Protein AF-I3MQ34-F1 (afdb_monomer_lite)

Structure (mmCIF, N/CA/C/O backbone):
data_AF-I3MQ34-F1
#
_entry.id   AF-I3MQ34-F1
#
loop_
_atom_site.group_PDB
_atom_site.id
_atom_site.type_symbol
_atom_site.label_atom_id
_atom_site.label_alt_id
_atom_site.label_comp_id
_atom_site.label_asym_id
_atom_site.label_entity_id
_atom_site.label_seq_id
_atom_site.pdbx_PDB_ins_code
_atom_site.Cartn_x
_atom_site.Cartn_y
_atom_site.Cartn_z
_atom_site.occupancy
_atom_site.B_iso_or_equiv
_atom_site.auth_seq_id
_atom_site.auth_comp_id
_atom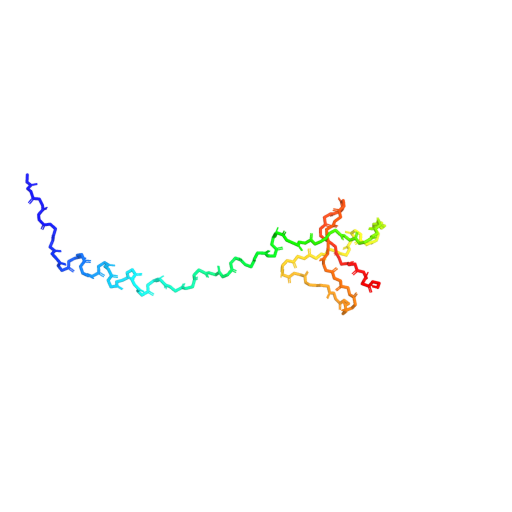_site.auth_asym_id
_atom_site.auth_atom_id
_atom_site.pdbx_PDB_model_num
ATOM 1 N N . MET A 1 1 ? -28.192 44.885 35.312 1.00 40.38 1 MET A N 1
ATOM 2 C CA . MET A 1 1 ? -28.752 43.674 35.956 1.00 40.38 1 MET A CA 1
ATOM 3 C C . MET A 1 1 ? -27.636 42.643 36.048 1.00 40.38 1 MET A C 1
ATOM 5 O O . MET A 1 1 ? -27.113 42.244 35.018 1.00 40.38 1 MET A O 1
ATOM 9 N N . LYS A 1 2 ? -27.168 42.305 37.257 1.00 54.22 2 LYS A N 1
ATOM 10 C CA . LYS A 1 2 ? -26.018 41.408 37.4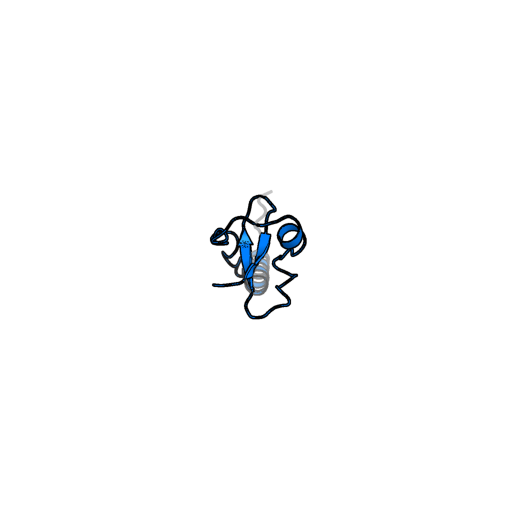60 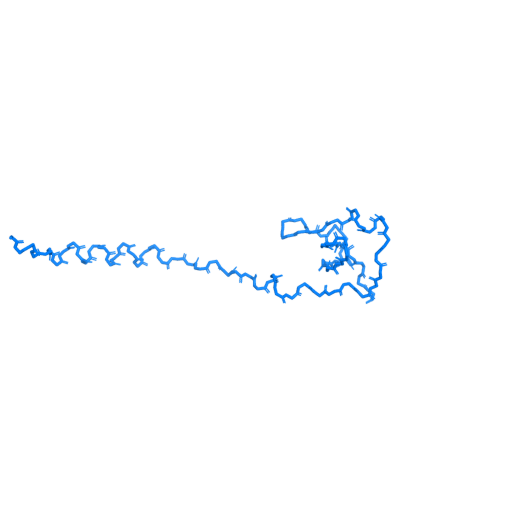1.00 54.22 2 LYS A CA 1
ATOM 11 C C . LYS A 1 2 ? -26.543 39.979 37.582 1.00 54.22 2 LYS A C 1
ATOM 13 O O . LYS A 1 2 ? -26.949 39.568 38.664 1.00 54.22 2 LYS A O 1
ATOM 18 N N . SER A 1 3 ? -26.614 39.282 36.448 1.00 51.22 3 SER A N 1
ATOM 19 C CA . SER A 1 3 ? -27.040 37.881 36.378 1.00 51.22 3 SER A CA 1
ATOM 20 C C . SER A 1 3 ? -26.074 37.031 37.205 1.00 51.22 3 SER A C 1
ATOM 22 O O . SER A 1 3 ? -24.920 36.840 36.823 1.00 51.22 3 SER A O 1
ATOM 24 N N . ARG A 1 4 ? -26.507 36.591 38.390 1.00 68.56 4 ARG A N 1
ATOM 25 C CA . ARG A 1 4 ? -25.786 35.585 39.171 1.00 68.56 4 ARG A CA 1
ATOM 26 C C . ARG A 1 4 ? -26.225 34.237 38.639 1.00 68.56 4 ARG A C 1
ATOM 28 O O . ARG A 1 4 ? -27.289 33.746 39.002 1.00 68.56 4 ARG A O 1
ATOM 35 N N . MET A 1 5 ? -25.432 33.700 37.720 1.00 61.25 5 MET A N 1
ATOM 36 C CA . MET A 1 5 ? -25.690 32.391 37.137 1.00 61.25 5 MET A CA 1
ATOM 37 C C . MET A 1 5 ? -25.774 31.365 38.282 1.00 61.25 5 MET A C 1
ATOM 39 O O . MET A 1 5 ? -24.843 31.296 39.090 1.00 61.25 5 MET A O 1
ATOM 43 N N . PRO A 1 6 ? -26.899 30.646 38.437 1.00 75.31 6 PRO A N 1
ATOM 44 C CA . PRO A 1 6 ? -27.107 29.783 39.589 1.00 75.31 6 PRO A CA 1
ATOM 45 C C . PRO A 1 6 ? -26.112 28.622 39.551 1.00 75.31 6 PRO A C 1
ATOM 47 O O . PRO A 1 6 ? -25.965 27.958 38.526 1.00 75.31 6 PRO A O 1
ATOM 50 N N . LEU A 1 7 ? -25.453 28.368 40.686 1.00 69.12 7 LEU A N 1
ATOM 51 C CA . LEU A 1 7 ? -24.443 27.315 40.864 1.00 69.12 7 LEU A CA 1
ATOM 52 C C . LEU A 1 7 ? -24.944 25.934 40.391 1.00 69.12 7 LEU A C 1
ATOM 54 O O . LEU A 1 7 ? -24.185 25.121 39.866 1.00 69.12 7 LEU A O 1
ATOM 58 N N . SER A 1 8 ? -26.250 25.697 40.512 1.00 68.31 8 SER A N 1
ATOM 59 C CA . SER A 1 8 ? -26.921 24.480 40.054 1.00 68.31 8 SER A CA 1
ATOM 60 C C . SER A 1 8 ? -26.862 24.293 38.535 1.00 68.31 8 SER A C 1
ATOM 62 O O . SER A 1 8 ? -26.704 23.169 38.069 1.00 68.31 8 SER A O 1
ATOM 64 N N . LEU A 1 9 ? -26.935 25.379 37.755 1.00 74.88 9 LEU A N 1
ATOM 65 C CA . LEU A 1 9 ? -26.834 25.325 36.294 1.00 74.88 9 LEU A CA 1
ATOM 66 C C . LEU A 1 9 ? 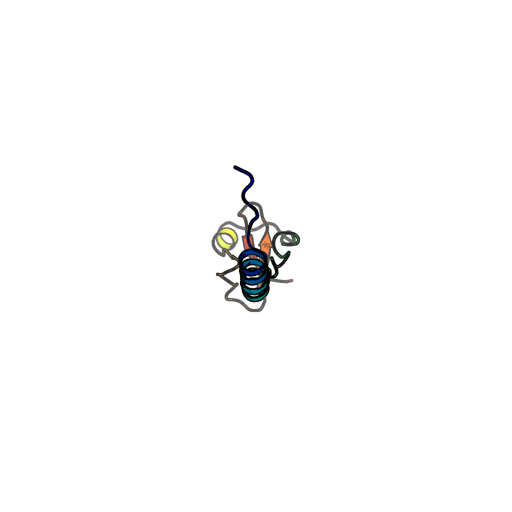-25.407 24.982 35.863 1.00 74.88 9 LEU A C 1
ATOM 68 O O . LEU A 1 9 ? -25.209 24.167 34.970 1.00 74.88 9 LEU A O 1
ATOM 72 N N . THR A 1 10 ? -24.406 25.551 36.541 1.00 71.75 10 THR A N 1
ATOM 73 C CA . THR A 1 10 ? -23.001 25.222 36.273 1.00 71.75 10 THR A CA 1
ATOM 74 C C . THR A 1 10 ? -22.679 23.772 36.624 1.00 71.75 10 THR A C 1
ATOM 76 O O . THR A 1 10 ? -21.987 23.109 35.857 1.00 71.75 10 THR A O 1
ATOM 79 N N . LEU A 1 11 ? -23.225 23.253 37.730 1.00 74.94 11 LEU A N 1
ATOM 80 C CA . LEU A 1 11 ? -23.010 21.866 38.145 1.00 74.94 11 LEU A CA 1
ATOM 81 C C . LEU A 1 11 ? -23.623 20.881 37.139 1.00 74.94 11 LEU A C 1
ATOM 83 O O . LEU A 1 11 ? -22.979 19.907 36.759 1.00 74.94 11 LEU A O 1
ATOM 87 N N . LEU A 1 12 ? -24.834 21.177 36.657 1.00 74.25 12 LEU A N 1
ATOM 88 C CA . LEU A 1 12 ? -25.517 20.367 35.651 1.00 74.25 12 LEU A CA 1
ATOM 89 C C . LEU A 1 12 ? -24.730 20.315 34.332 1.00 74.25 12 LEU A C 1
ATOM 91 O O . LEU A 1 12 ? -24.554 19.239 33.767 1.00 74.25 12 LEU A O 1
ATOM 95 N N . CYS A 1 13 ? -24.206 21.454 33.870 1.00 70.19 13 CYS A N 1
ATOM 96 C CA . CYS A 1 13 ? -23.392 21.513 32.656 1.00 70.19 13 CYS A CA 1
ATOM 97 C C . CYS A 1 13 ? -22.101 20.695 32.778 1.00 70.19 13 CYS A C 1
ATOM 99 O O . CYS A 1 13 ? -21.748 19.984 31.843 1.00 70.19 13 CYS A O 1
ATOM 101 N N . VAL A 1 14 ? -21.408 20.771 33.919 1.00 71.94 14 VAL A N 1
ATOM 102 C CA . VAL A 1 14 ? -20.171 20.006 34.143 1.00 71.94 14 VAL A CA 1
ATOM 103 C C . VAL A 1 14 ? -20.458 18.505 34.149 1.00 71.94 14 VAL A C 1
ATOM 105 O O . VAL A 1 14 ? -19.764 17.763 33.465 1.00 71.94 14 VAL A O 1
ATOM 108 N N . VAL A 1 15 ? -21.517 18.059 34.836 1.00 73.56 15 VAL A N 1
ATOM 109 C CA . VAL A 1 15 ? -21.910 16.639 34.850 1.00 73.56 15 VAL A CA 1
ATOM 110 C C . VAL A 1 15 ? -22.264 16.151 33.443 1.00 73.56 15 VAL A C 1
ATOM 112 O O . VAL A 1 15 ? -21.776 15.105 33.029 1.00 73.56 15 VAL A O 1
ATOM 115 N N . LEU A 1 16 ? -23.046 16.919 32.678 1.00 65.38 16 LEU A N 1
ATOM 116 C CA . LEU A 1 16 ? -23.391 16.569 31.295 1.00 65.38 16 LEU A CA 1
ATOM 117 C C . LEU A 1 16 ? -22.148 16.481 30.393 1.00 65.38 16 LEU A C 1
ATOM 119 O O . LEU A 1 16 ? -22.019 15.531 29.624 1.00 65.38 16 LEU A O 1
ATOM 123 N N . LEU A 1 17 ? -21.212 17.427 30.513 1.00 64.44 17 LEU A N 1
ATOM 124 C CA . LEU A 1 17 ? -19.962 17.424 29.744 1.00 64.44 17 LEU A CA 1
ATOM 125 C C . LEU A 1 17 ? -19.040 16.256 30.123 1.00 64.44 17 LEU A C 1
ATOM 127 O O . LEU A 1 17 ? -18.375 15.709 29.248 1.00 64.44 17 LEU A O 1
ATOM 131 N N . CYS A 1 18 ? -19.017 15.841 31.393 1.00 62.28 18 CYS A N 1
ATOM 132 C CA . CYS A 1 18 ? -18.243 14.681 31.839 1.00 62.28 18 CYS A CA 1
ATOM 133 C C . CYS A 1 18 ? -18.766 13.357 31.260 1.00 62.28 18 CYS A C 1
ATOM 135 O O . CYS A 1 18 ? -17.961 12.475 30.984 1.00 62.28 18 CYS A O 1
ATOM 137 N N . VAL A 1 19 ? -20.082 13.218 31.048 1.00 63.72 19 VAL A N 1
ATOM 138 C CA . VAL A 1 19 ? -20.688 12.004 30.456 1.00 63.72 19 VAL A CA 1
ATOM 139 C C . VAL A 1 19 ? -20.543 11.981 28.927 1.00 63.72 19 VAL A C 1
ATOM 141 O O . VAL A 1 19 ? -20.457 10.916 28.331 1.00 63.72 19 VAL A O 1
ATOM 144 N N . LEU A 1 20 ? -20.465 13.148 28.281 1.00 59.59 20 LEU A N 1
ATOM 145 C CA . LEU A 1 20 ? -20.214 13.275 26.836 1.00 59.59 20 LEU A CA 1
ATOM 146 C C . LEU A 1 20 ? -18.729 13.147 26.450 1.00 59.59 20 LEU A C 1
ATOM 148 O O . LEU A 1 20 ? -18.399 13.126 25.266 1.00 59.59 20 LEU A O 1
ATOM 152 N N . GLY A 1 21 ? -17.830 13.064 27.430 1.00 59.59 21 GLY A N 1
ATOM 153 C CA . GLY A 1 21 ? -16.399 12.878 27.226 1.00 59.59 21 GLY A CA 1
ATOM 154 C C . GLY A 1 21 ? -16.011 11.414 27.046 1.00 59.59 21 GLY A C 1
ATOM 155 O O . GLY A 1 21 ? -15.163 10.933 27.792 1.00 59.59 21 GLY A O 1
ATOM 156 N N . GLU A 1 22 ? -16.596 10.705 26.078 1.00 54.03 22 GLU A N 1
ATOM 157 C CA . GLU A 1 22 ? -16.158 9.350 25.736 1.00 54.03 22 GLU A CA 1
ATOM 158 C C . GLU A 1 22 ? -15.482 9.289 24.363 1.00 54.03 22 GLU A C 1
ATOM 160 O O . GLU A 1 22 ? -16.019 9.703 23.339 1.00 54.03 22 GLU A O 1
ATOM 165 N N . MET A 1 23 ? -14.248 8.781 24.423 1.00 50.88 23 MET A N 1
ATOM 166 C CA . MET A 1 23 ? -13.335 8.395 23.357 1.00 50.88 23 MET A CA 1
ATOM 167 C C . MET A 1 23 ? -13.181 9.418 22.225 1.00 50.88 23 MET A C 1
ATOM 169 O O . MET A 1 23 ? -13.820 9.354 21.175 1.00 50.88 23 MET A O 1
ATOM 173 N N . LYS A 1 24 ? -12.164 10.279 22.375 1.00 48.62 24 LYS A N 1
ATOM 174 C CA . LYS A 1 24 ? -11.335 10.688 21.238 1.00 48.62 24 LYS A CA 1
ATOM 175 C C . LYS A 1 24 ? -11.021 9.398 20.486 1.00 48.62 24 LYS A C 1
ATOM 177 O O . LYS A 1 24 ? -10.190 8.615 20.949 1.00 48.62 24 LYS A O 1
ATOM 182 N N . SER A 1 25 ? -11.758 9.139 19.399 1.00 49.03 25 SER A N 1
ATOM 183 C CA . SER A 1 25 ? -11.427 8.081 18.457 1.00 49.03 25 SER A CA 1
ATOM 184 C C . SER A 1 25 ? -9.934 8.213 18.263 1.00 49.03 25 SER A C 1
ATOM 186 O O . SER A 1 25 ? -9.458 9.334 18.014 1.00 49.03 25 SER A O 1
ATOM 188 N N . LYS A 1 26 ? -9.204 7.120 18.508 1.00 45.09 26 LYS A N 1
ATOM 189 C CA . LYS A 1 26 ? -7.828 7.021 18.064 1.00 45.09 26 LYS A CA 1
ATOM 190 C C . LYS A 1 26 ? -7.912 7.420 16.601 1.00 45.09 26 LYS A C 1
ATOM 192 O O . LYS A 1 26 ? -8.422 6.674 15.774 1.00 45.09 26 LYS A O 1
ATOM 197 N N . HIS A 1 27 ? -7.536 8.666 16.324 1.00 44.41 27 HIS A N 1
ATOM 198 C CA . HIS A 1 27 ? -7.111 9.066 15.010 1.00 44.41 27 HIS A CA 1
ATOM 199 C C . HIS A 1 27 ? -5.865 8.226 14.882 1.00 44.41 27 HIS A C 1
ATOM 201 O O . HIS A 1 27 ? -4.808 8.590 15.398 1.00 44.41 27 HIS A O 1
ATOM 207 N N . ASP A 1 28 ? -6.093 6.996 14.425 1.00 45.69 28 ASP A N 1
ATOM 208 C CA . ASP A 1 28 ? -5.073 6.045 14.096 1.00 45.69 28 ASP A CA 1
ATOM 209 C C . ASP A 1 28 ? -4.165 6.863 13.203 1.00 45.69 28 ASP A C 1
ATOM 211 O O . ASP A 1 28 ? -4.576 7.337 12.137 1.00 45.69 28 ASP A O 1
ATOM 215 N N . GLY A 1 29 ? -2.971 7.143 13.715 1.00 43.53 29 GLY A N 1
ATOM 216 C CA . GLY A 1 29 ? -1.914 7.856 13.017 1.00 43.53 29 GLY A CA 1
ATOM 217 C C . GLY A 1 29 ? -1.393 7.047 11.833 1.00 43.53 29 GLY A C 1
ATOM 218 O O . GLY A 1 29 ? -0.217 7.117 11.522 1.00 43.53 29 GLY A O 1
ATOM 219 N N . ASP A 1 30 ? -2.265 6.291 11.177 1.00 48.53 30 ASP A N 1
ATOM 220 C CA . ASP A 1 30 ? -2.055 5.552 9.947 1.00 48.53 30 ASP A CA 1
ATOM 221 C C . ASP A 1 30 ? -2.133 6.482 8.724 1.00 48.53 30 ASP A C 1
ATOM 223 O O . ASP A 1 30 ? -1.860 6.085 7.603 1.00 48.53 30 ASP A O 1
ATOM 227 N N . GLU A 1 31 ? -2.491 7.758 8.923 1.00 47.75 31 GLU A N 1
ATOM 228 C CA . GLU A 1 31 ? -2.286 8.802 7.907 1.00 47.75 31 GLU A CA 1
ATOM 229 C C . GLU A 1 31 ? -0.834 9.305 7.854 1.00 47.75 31 GLU A C 1
ATOM 231 O O . GLU A 1 31 ? -0.493 10.043 6.936 1.00 47.75 31 GLU A O 1
ATOM 236 N N . LEU A 1 32 ? 0.028 8.927 8.808 1.00 47.59 32 LEU A N 1
ATOM 237 C CA . LEU A 1 32 ? 1.396 9.453 8.899 1.00 47.59 32 LEU A CA 1
ATOM 238 C C . LEU A 1 32 ? 2.498 8.449 8.532 1.00 47.59 32 LEU A C 1
ATOM 240 O O . LEU A 1 32 ? 3.655 8.855 8.506 1.00 47.59 32 LEU A O 1
ATOM 244 N N . LEU A 1 33 ? 2.180 7.181 8.236 1.00 56.22 33 LEU A N 1
ATOM 245 C CA . LEU A 1 33 ? 3.185 6.145 7.940 1.00 56.22 33 LEU A CA 1
ATOM 246 C C . LEU A 1 33 ? 2.733 5.141 6.864 1.00 56.22 33 LEU A C 1
ATOM 248 O O . LEU A 1 33 ? 3.083 3.964 6.937 1.00 56.22 33 LEU A O 1
ATOM 252 N N . VAL A 1 34 ? 1.955 5.563 5.860 1.00 61.97 34 VAL A N 1
ATOM 253 C CA . VAL A 1 34 ? 1.833 4.723 4.657 1.00 61.97 34 VAL A CA 1
ATOM 254 C C . VAL A 1 34 ? 3.198 4.752 3.975 1.00 61.97 34 VAL A C 1
ATOM 256 O O . VAL A 1 34 ? 3.566 5.758 3.372 1.00 61.97 34 VAL A O 1
ATOM 259 N N . GLU A 1 35 ? 3.974 3.683 4.144 1.00 79.88 35 GLU A N 1
ATOM 260 C CA . GLU A 1 35 ? 5.285 3.576 3.511 1.00 79.88 35 GLU A CA 1
ATOM 261 C C . GLU A 1 35 ? 5.141 3.576 1.986 1.00 79.88 35 GLU A C 1
ATOM 263 O O . GLU A 1 35 ? 4.116 3.166 1.425 1.00 79.88 35 GLU A O 1
ATOM 268 N N . GLU A 1 36 ? 6.170 4.077 1.310 1.00 88.25 36 GLU A N 1
ATOM 269 C CA . GLU A 1 36 ? 6.247 4.002 -0.142 1.00 88.25 36 GLU A CA 1
ATOM 270 C C . GLU A 1 36 ? 6.415 2.539 -0.559 1.00 88.25 36 GLU A C 1
ATOM 272 O O . GLU A 1 36 ? 7.158 1.777 0.069 1.00 88.25 36 GLU A O 1
ATOM 277 N N . CYS A 1 37 ? 5.694 2.119 -1.600 1.00 90.69 37 CYS A N 1
ATOM 278 C CA . CYS A 1 37 ? 5.864 0.769 -2.121 1.00 90.69 37 CYS A CA 1
ATOM 279 C C . CYS A 1 37 ? 7.314 0.568 -2.592 1.00 90.69 37 CYS A C 1
ATOM 281 O O . CYS A 1 37 ? 7.910 1.455 -3.196 1.00 90.69 37 CYS A O 1
ATOM 283 N N . SER A 1 38 ? 7.887 -0.616 -2.363 1.00 87.62 38 SER A N 1
ATOM 284 C CA . SER A 1 38 ? 9.310 -0.883 -2.646 1.00 87.62 38 SER A CA 1
ATOM 285 C C . SER A 1 38 ? 9.682 -0.924 -4.138 1.00 87.62 38 SER A C 1
ATOM 287 O O . SER A 1 38 ? 10.846 -1.143 -4.465 1.00 87.62 38 SER A O 1
ATOM 289 N N . GLY A 1 39 ? 8.719 -0.756 -5.047 1.00 87.75 39 GLY A N 1
ATOM 290 C CA . GLY A 1 39 ? 8.918 -0.810 -6.492 1.00 87.75 39 GLY A CA 1
ATOM 291 C C . GLY A 1 39 ? 7.953 0.101 -7.248 1.00 87.75 39 GLY A C 1
ATOM 292 O O . GLY A 1 39 ? 7.042 0.688 -6.665 1.00 87.75 39 GLY A O 1
ATOM 293 N N . GLU A 1 40 ? 8.162 0.215 -8.560 1.00 89.06 40 GLU A N 1
ATOM 294 C CA . GLU A 1 40 ? 7.343 1.069 -9.422 1.00 89.06 40 GLU A CA 1
ATOM 295 C C . GLU A 1 40 ? 6.111 0.307 -9.940 1.00 89.06 40 GLU A C 1
ATOM 297 O O . GLU A 1 40 ? 6.268 -0.728 -10.597 1.00 89.06 40 GLU A O 1
ATOM 302 N N . PRO A 1 41 ? 4.884 0.785 -9.662 1.00 91.00 41 PRO A N 1
ATOM 303 C CA . PRO A 1 41 ? 3.675 0.094 -10.078 1.00 91.00 41 PRO A CA 1
ATOM 304 C C . PRO A 1 41 ? 3.425 0.212 -11.576 1.00 91.00 41 PRO A C 1
ATOM 306 O O . PRO A 1 41 ? 3.575 1.277 -12.187 1.00 91.00 41 PRO A O 1
ATOM 309 N N . ASN A 1 42 ? 2.946 -0.885 -12.157 1.00 91.88 42 ASN A N 1
ATOM 310 C CA . ASN A 1 42 ? 2.389 -0.882 -13.498 1.00 91.88 42 ASN A CA 1
ATOM 311 C C . ASN A 1 42 ? 0.918 -0.416 -13.477 1.00 91.88 42 ASN A C 1
ATOM 313 O O . ASN A 1 42 ? 0.297 -0.204 -12.432 1.00 91.88 42 ASN A O 1
ATOM 317 N N . ILE A 1 43 ? 0.325 -0.272 -14.663 1.00 91.56 43 ILE A N 1
ATOM 318 C CA . ILE A 1 43 ? -1.036 0.265 -14.798 1.00 91.56 43 ILE A CA 1
ATOM 319 C C . ILE A 1 43 ? -2.121 -0.649 -14.194 1.00 91.56 43 ILE A C 1
ATOM 321 O O . ILE A 1 43 ? -3.182 -0.165 -13.802 1.00 91.56 43 ILE A O 1
ATOM 325 N N . VAL A 1 44 ? -1.863 -1.958 -14.108 1.00 91.44 44 VAL A N 1
ATOM 326 C CA . VAL A 1 44 ? -2.759 -2.950 -13.497 1.00 91.44 44 VAL A CA 1
ATOM 327 C C . VAL A 1 44 ? -2.707 -2.837 -11.976 1.00 91.44 44 VAL A C 1
ATOM 329 O O . VAL A 1 44 ? -3.755 -2.846 -11.330 1.00 91.44 44 VAL A O 1
ATOM 332 N N . ASP A 1 45 ? -1.518 -2.634 -11.410 1.00 91.94 45 ASP A N 1
ATOM 333 C CA . ASP A 1 45 ? -1.336 -2.420 -9.970 1.00 91.94 45 ASP A CA 1
ATOM 334 C C . ASP A 1 45 ? -2.048 -1.138 -9.521 1.00 91.94 45 ASP A C 1
ATOM 336 O O . ASP A 1 45 ? -2.711 -1.099 -8.485 1.00 91.94 45 ASP A O 1
ATOM 340 N N . CYS A 1 46 ? -2.028 -0.099 -10.361 1.00 92.25 46 CYS 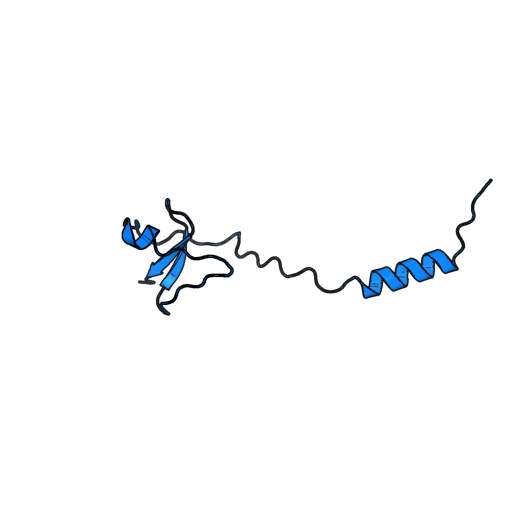A N 1
ATOM 341 C CA . CYS A 1 46 ? -2.753 1.145 -10.114 1.00 92.25 46 CYS A CA 1
ATOM 342 C C . CYS A 1 46 ? -4.274 0.971 -9.985 1.00 92.25 46 CYS A C 1
ATOM 344 O O . CYS A 1 46 ? -4.916 1.809 -9.339 1.00 92.25 46 CYS A O 1
ATOM 346 N N . ALA A 1 47 ? -4.849 -0.090 -10.563 1.00 93.50 47 ALA A N 1
ATOM 347 C CA . ALA A 1 47 ? -6.262 -0.432 -10.413 1.00 93.50 47 ALA A CA 1
ATOM 348 C C . ALA A 1 47 ? -6.567 -1.132 -9.075 1.00 93.50 47 ALA A C 1
ATOM 350 O O . ALA A 1 47 ? -7.708 -1.098 -8.613 1.00 93.50 47 ALA A O 1
ATOM 351 N N . GLN A 1 48 ? -5.562 -1.722 -8.420 1.00 93.50 48 GLN A N 1
ATOM 352 C CA . GLN A 1 48 ? -5.691 -2.397 -7.127 1.00 93.50 48 GLN A CA 1
ATOM 353 C C . GLN A 1 48 ? -5.632 -1.388 -5.976 1.00 93.50 48 GLN A C 1
ATOM 355 O O . GLN A 1 48 ? -4.694 -1.372 -5.188 1.00 93.50 48 GLN A O 1
ATOM 360 N N . LYS A 1 49 ? -6.625 -0.503 -5.877 1.00 93.00 49 LYS A N 1
ATOM 361 C CA . LYS A 1 49 ? -6.672 0.519 -4.819 1.00 93.00 49 LYS A CA 1
ATOM 362 C C . LYS A 1 49 ? -6.912 -0.087 -3.441 1.00 93.00 49 LYS A C 1
ATOM 364 O O . LYS A 1 49 ? -7.680 -1.035 -3.298 1.00 93.00 49 LYS A O 1
ATOM 369 N N . CYS A 1 50 ? -6.346 0.550 -2.423 1.00 93.12 50 CYS A N 1
ATOM 370 C CA . CYS A 1 50 ? -6.705 0.321 -1.028 1.00 93.12 50 CYS A CA 1
ATOM 371 C C . CYS A 1 50 ? -7.090 1.628 -0.336 1.00 93.12 50 CYS A C 1
ATOM 373 O O . CYS A 1 50 ? -6.706 2.728 -0.737 1.00 93.12 50 CYS A O 1
ATOM 375 N N . SER A 1 51 ? -7.879 1.505 0.722 1.00 90.12 51 SER A N 1
ATOM 376 C CA . SER A 1 51 ? -8.246 2.606 1.603 1.00 90.12 51 SER A CA 1
ATOM 377 C C . SER A 1 51 ? -8.451 2.084 3.023 1.00 90.12 51 SER A C 1
ATOM 379 O O . SER A 1 51 ? -8.408 0.881 3.277 1.00 90.12 51 SER A O 1
ATOM 381 N N . ARG A 1 52 ? -8.746 2.988 3.959 1.00 82.69 52 ARG A N 1
ATOM 382 C CA . ARG A 1 52 ? -9.073 2.623 5.347 1.00 82.69 52 ARG A CA 1
ATOM 383 C C . ARG A 1 52 ? -10.227 1.619 5.446 1.00 82.69 52 ARG A C 1
ATOM 385 O O . ARG A 1 52 ? -10.220 0.755 6.319 1.00 82.69 52 ARG A O 1
ATOM 392 N N . THR A 1 53 ? -11.216 1.728 4.559 1.00 87.50 53 THR A N 1
ATOM 393 C CA . THR A 1 53 ? -12.378 0.827 4.512 1.00 87.50 53 THR A CA 1
ATOM 394 C C . THR A 1 53 ? -12.185 -0.337 3.546 1.00 87.50 53 THR A C 1
ATOM 396 O O . THR A 1 53 ? -12.754 -1.403 3.771 1.00 87.50 53 THR A O 1
ATOM 399 N N . PHE A 1 54 ? -11.382 -0.161 2.495 1.00 89.06 54 PHE A N 1
ATOM 400 C CA . PHE A 1 54 ? -11.155 -1.171 1.467 1.00 89.06 54 PHE A CA 1
ATOM 401 C C . PHE A 1 54 ? -9.752 -1.771 1.589 1.00 89.06 54 PHE A C 1
ATOM 403 O O . PHE A 1 54 ? -8.767 -1.219 1.098 1.00 89.06 54 PHE A O 1
ATOM 410 N N . LYS A 1 55 ? -9.675 -2.914 2.276 1.00 90.12 55 LYS A N 1
ATOM 411 C CA . LYS A 1 55 ? -8.427 -3.656 2.491 1.00 90.12 55 LYS A CA 1
ATOM 412 C C . LYS A 1 55 ? -8.084 -4.535 1.288 1.00 90.12 55 LYS A C 1
ATOM 414 O O . LYS A 1 55 ? -8.965 -4.953 0.541 1.00 90.12 55 LYS A O 1
ATOM 419 N N . CYS A 1 56 ? -6.803 -4.866 1.152 1.00 92.06 56 CYS A N 1
ATOM 420 C CA . CYS A 1 56 ? -6.315 -5.754 0.104 1.00 92.06 56 CYS A CA 1
ATOM 421 C C . CYS A 1 56 ? -6.915 -7.157 0.220 1.00 92.06 56 CYS A C 1
ATOM 423 O O . CYS A 1 56 ? -6.937 -7.750 1.298 1.00 92.06 56 CYS A O 1
ATOM 425 N N . ALA A 1 57 ? -7.394 -7.692 -0.906 1.00 90.44 57 ALA A N 1
ATOM 426 C CA . ALA A 1 57 ? -8.000 -9.022 -0.957 1.00 90.44 57 ALA A CA 1
ATOM 427 C C . ALA A 1 57 ? -6.970 -10.139 -0.718 1.00 90.44 57 ALA A C 1
ATOM 429 O O . ALA A 1 57 ? -7.288 -11.183 -0.147 1.00 90.44 57 ALA A O 1
ATOM 430 N N . GLN A 1 58 ? -5.727 -9.917 -1.147 1.00 88.62 58 GLN A N 1
ATOM 431 C CA . GLN A 1 58 ? -4.640 -10.873 -0.996 1.00 88.62 58 GLN A CA 1
ATOM 432 C C . GLN A 1 58 ? -3.913 -10.677 0.337 1.00 88.62 58 GLN A C 1
ATOM 434 O O . GLN A 1 58 ? -3.511 -9.568 0.677 1.00 88.62 58 GLN A O 1
ATOM 439 N N . LYS A 1 59 ? -3.684 -11.772 1.072 1.00 85.44 59 LYS A N 1
ATOM 440 C CA . LYS A 1 59 ? -3.011 -11.739 2.385 1.00 85.44 59 LYS A CA 1
ATOM 441 C C . LYS A 1 59 ? -1.544 -11.308 2.319 1.00 85.44 59 LYS A C 1
ATOM 443 O O . LYS A 1 59 ? -1.036 -10.779 3.299 1.00 85.44 59 LYS A O 1
ATOM 448 N N . ASN A 1 60 ? -0.887 -11.532 1.183 1.00 90.06 60 ASN A N 1
ATOM 449 C CA . ASN A 1 60 ? 0.513 -11.156 0.975 1.00 90.06 60 ASN A CA 1
ATOM 450 C C . ASN A 1 60 ? 0.660 -9.715 0.482 1.00 90.06 60 ASN A C 1
ATOM 452 O O . ASN A 1 60 ? 1.771 -9.290 0.195 1.00 90.06 60 ASN A O 1
ATOM 456 N N . HIS A 1 61 ? -0.445 -8.981 0.333 1.00 91.38 61 HIS A N 1
ATOM 457 C CA . HIS A 1 61 ? -0.405 -7.605 -0.130 1.00 91.38 61 HIS A CA 1
ATOM 458 C C . HIS A 1 61 ? -0.559 -6.633 1.033 1.00 91.38 61 HIS A C 1
ATOM 460 O O . HIS A 1 61 ? -1.371 -6.833 1.939 1.00 91.38 61 HIS A O 1
ATOM 466 N N . VAL A 1 62 ? 0.213 -5.557 0.977 1.00 91.00 62 VAL A N 1
ATOM 467 C CA . VAL A 1 62 ? 0.153 -4.430 1.902 1.00 91.00 62 VAL A CA 1
ATOM 468 C C . VAL A 1 62 ? -0.406 -3.211 1.182 1.00 91.00 62 VAL A C 1
ATOM 470 O O . VAL A 1 62 ? -0.276 -3.084 -0.032 1.00 91.00 62 VAL A O 1
ATOM 473 N N . CYS A 1 63 ? -1.058 -2.324 1.927 1.00 92.56 63 CYS A N 1
ATOM 474 C CA . CYS A 1 63 ? -1.469 -1.030 1.401 1.00 92.56 63 CYS A CA 1
ATOM 475 C C . CYS A 1 63 ? -0.285 -0.066 1.534 1.00 92.56 63 CYS A C 1
ATOM 477 O O . CYS A 1 63 ? 0.146 0.198 2.655 1.00 92.56 63 CYS A O 1
ATOM 479 N N . CYS A 1 64 ? 0.245 0.418 0.415 1.00 92.31 64 CYS A N 1
ATOM 480 C CA . CYS A 1 64 ? 1.350 1.379 0.369 1.00 92.31 64 CYS A CA 1
ATOM 481 C C . CYS A 1 64 ? 1.064 2.480 -0.664 1.00 92.31 64 CYS A C 1
ATOM 483 O O . CYS A 1 64 ? 0.150 2.360 -1.489 1.00 92.31 64 CYS A O 1
ATOM 485 N N . TRP A 1 65 ? 1.801 3.588 -0.582 1.00 91.88 65 TRP A N 1
ATOM 486 C CA . TRP A 1 65 ? 1.597 4.766 -1.428 1.00 91.88 65 TRP A CA 1
ATOM 487 C C . TRP A 1 65 ? 2.518 4.745 -2.658 1.00 91.88 65 TRP A C 1
ATOM 489 O O . TRP A 1 65 ? 3.654 4.279 -2.586 1.00 91.88 65 TRP A O 1
ATOM 499 N N . THR A 1 66 ? 2.022 5.270 -3.786 1.00 92.31 66 THR A N 1
ATOM 500 C CA . THR A 1 66 ? 2.742 5.419 -5.069 1.00 92.31 66 THR A CA 1
ATOM 501 C C . THR A 1 66 ? 2.271 6.665 -5.836 1.00 92.31 66 THR A C 1
ATOM 503 O O . THR A 1 66 ? 1.361 7.363 -5.388 1.00 92.31 66 THR A O 1
ATOM 506 N N . TYR A 1 67 ? 2.781 6.903 -7.058 1.00 91.88 67 TYR A N 1
ATOM 507 C CA . TYR A 1 67 ? 2.257 7.943 -7.968 1.00 91.88 67 TYR A CA 1
ATOM 508 C C . TYR A 1 67 ? 0.776 7.747 -8.342 1.00 91.88 67 TYR A C 1
ATOM 510 O O . TYR A 1 67 ? 0.084 8.700 -8.697 1.00 91.88 67 TYR A O 1
ATOM 518 N N . CYS A 1 68 ? 0.268 6.518 -8.240 1.00 91.31 68 CYS A N 1
ATOM 519 C CA . CYS A 1 68 ? -1.142 6.201 -8.424 1.00 91.31 68 CYS A CA 1
ATOM 520 C C . CYS A 1 68 ? -1.974 6.437 -7.153 1.00 91.31 68 CYS A C 1
ATOM 522 O O . CYS A 1 68 ? -3.193 6.263 -7.178 1.00 91.31 68 CYS A O 1
ATOM 524 N N . GLY A 1 69 ? -1.354 6.811 -6.040 1.00 92.12 69 GLY A N 1
ATOM 525 C CA . GLY A 1 69 ? -1.953 6.839 -4.714 1.00 92.12 69 GLY A CA 1
ATOM 526 C C . GLY A 1 69 ? -1.840 5.498 -3.987 1.00 92.12 69 GLY A C 1
ATOM 527 O O . GLY A 1 69 ? -0.963 4.691 -4.298 1.00 92.12 69 GLY A O 1
ATOM 528 N N . ASN A 1 70 ? -2.740 5.258 -3.029 1.00 94.00 70 ASN A N 1
ATOM 529 C CA . ASN A 1 70 ? -2.739 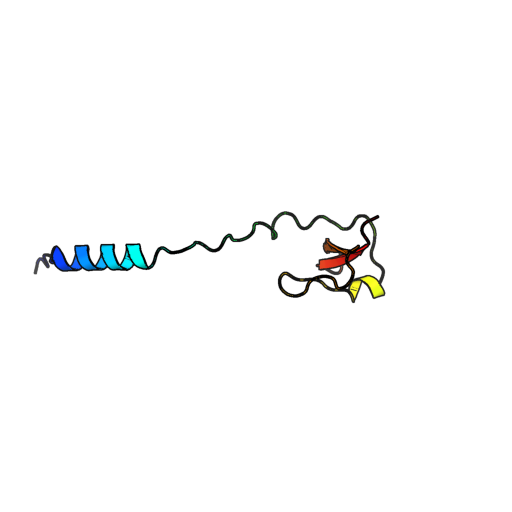4.040 -2.212 1.00 94.00 70 ASN A CA 1
ATOM 530 C C . ASN A 1 70 ? -3.176 2.815 -3.023 1.00 94.00 70 ASN A C 1
ATOM 532 O O . ASN A 1 70 ? -4.307 2.759 -3.525 1.00 94.00 70 ASN A O 1
ATOM 536 N N . ILE A 1 71 ? -2.290 1.827 -3.119 1.00 94.31 71 ILE A N 1
ATOM 537 C CA . ILE A 1 71 ? -2.525 0.568 -3.829 1.00 94.31 71 ILE A CA 1
ATOM 538 C C . ILE A 1 71 ? -2.141 -0.638 -2.971 1.00 94.31 71 ILE A C 1
ATOM 540 O O . ILE A 1 71 ? -1.364 -0.537 -2.023 1.00 94.31 71 ILE A O 1
ATOM 544 N N . CYS A 1 72 ? -2.696 -1.791 -3.322 1.00 93.44 72 CYS A N 1
ATOM 545 C CA . CYS A 1 72 ? -2.302 -3.084 -2.795 1.00 93.44 72 CYS A CA 1
ATOM 546 C C . CYS A 1 72 ? -1.065 -3.585 -3.525 1.00 93.44 72 CYS A C 1
ATOM 548 O O . CYS A 1 72 ? -1.123 -3.838 -4.726 1.00 93.44 72 CYS A O 1
ATOM 550 N N . TRP A 1 73 ? 0.018 -3.782 -2.786 1.00 92.94 73 TRP A N 1
ATOM 551 C CA . TRP A 1 73 ? 1.303 -4.207 -3.322 1.00 92.94 73 TRP A CA 1
ATOM 552 C C . TRP A 1 73 ? 1.771 -5.497 -2.673 1.00 92.94 73 TRP A C 1
ATOM 554 O O . TRP A 1 73 ? 1.644 -5.652 -1.458 1.00 92.94 73 TRP A O 1
ATOM 564 N N . GLU A 1 74 ? 2.319 -6.415 -3.462 1.00 90.19 74 GLU A N 1
ATOM 565 C CA . GLU A 1 74 ? 2.866 -7.662 -2.938 1.00 90.19 74 GLU A CA 1
ATOM 566 C C . GLU A 1 74 ? 4.086 -7.387 -2.051 1.00 90.19 74 GLU A C 1
ATOM 568 O O . GLU A 1 74 ? 5.033 -6.700 -2.436 1.00 90.19 74 GLU A O 1
ATOM 573 N N . LYS A 1 75 ? 4.053 -7.926 -0.834 1.00 81.25 75 LYS A N 1
ATOM 574 C CA . LYS A 1 75 ? 5.179 -7.883 0.088 1.00 81.25 75 LYS A CA 1
ATOM 575 C C . LYS A 1 75 ? 6.205 -8.930 -0.348 1.00 81.25 75 LYS A C 1
ATOM 577 O O . LYS A 1 75 ? 5.946 -10.124 -0.199 1.00 81.25 75 LYS A O 1
ATOM 582 N N . VAL A 1 76 ? 7.330 -8.458 -0.885 1.00 71.44 76 VAL A N 1
ATOM 583 C CA . VAL A 1 76 ? 8.516 -9.268 -1.225 1.00 71.44 76 VAL A CA 1
ATOM 584 C C . VAL A 1 76 ? 9.248 -9.708 0.040 1.00 71.44 76 VAL A C 1
ATOM 586 O O . VAL A 1 76 ? 9.306 -8.905 1.002 1.00 71.44 76 VAL A O 1
#

pLDDT: mean 76.25, std 17.14, range [40.38, 94.31]

Radius of gyration: 23.99 Å; chains: 1; bounding box: 38×55×56 Å

Sequence (76 aa):
MKSRMPLSLTLLCVVLLCVLGEMKSKHDGDELLVEECSGEPNIVDCAQKCSRTFKCAQKNHVCCWTYCGNICWEKV

Organism: Ictidomys tridecemlineatus (NCBI:txid43179)

Foldseek 3Di:
DDDPPDPVVVVVVVVVVVVVPPDPDPPVCPVPDQAADPDADDPVQLVQAADPVRDGPDPQWDFHQDPSGTGTDGDD

Secondary structure (DSSP, 8-state):
------HHHHHHHHHHHHHS--------GGGS--PBPSS---TTGGGSB--SSS--SSTTEEEEEETTEEEEEE--